Protein AF-A0A8J2LQB4-F1 (afdb_monomer_lite)

Secondary structure (DSSP, 8-state):
--HHHHHHHHHTS---------TTS--HHHHHHHHHHHHHHHHHHHHHHHHH-SS--HHHHHHHHHHHHHHHHHHHHS--TT-HHHHHHHHHHHHHHHHHHHHHHHHHHHHHHHHHHT--

pLDDT: mean 80.75, std 17.86, range [41.22, 97.25]

Sequence (120 aa):
MFLEKLLDKFKHREININFKLPEGSADITAVQLEDMKQKIDVLRCEVASFQNENEKDESVYRRLQETCVKFSIQLHRINVIGRDKERAERKKMLIEVDRLSTELVQIHEQHKNTKRSLIS

Radius of gyration: 22.16 Å; chains: 1; bounding box: 53×44×62 Å

Organism: NCBI:txid39272

Foldseek 3Di:
DPVVVVVVVVVPDPCPPPPPDDPPPDPVLVVLLVVLVVLLVVLVVLLVVCLPDPDRDPVSLVVSLVSLVVSLVSLVPRDCVVPVVSVVSSVVSNVSSVVSNVSSVVSVVVNVVVVVVVVD

Structure (mmCIF, N/CA/C/O backbone):
data_AF-A0A8J2LQB4-F1
#
_entry.id   AF-A0A8J2LQB4-F1
#
loop_
_atom_site.group_PDB
_atom_site.id
_atom_site.type_symbol
_atom_site.label_atom_id
_atom_site.label_alt_id
_atom_site.label_comp_id
_atom_site.label_asym_id
_atom_site.label_entity_id
_atom_site.label_seq_id
_atom_site.pdbx_PDB_ins_code
_atom_site.Cartn_x
_atom_site.Cartn_y
_atom_site.Cartn_z
_atom_site.occupancy
_atom_site.B_iso_or_equiv
_atom_site.auth_seq_id
_atom_site.auth_comp_id
_atom_site.auth_asym_id
_atom_site.auth_atom_id
_atom_site.pdbx_PDB_model_num
ATOM 1 N N . MET A 1 1 ? 12.255 35.722 -31.738 1.00 56.16 1 MET A N 1
ATOM 2 C CA . MET A 1 1 ? 12.032 34.907 -32.959 1.00 56.16 1 MET A CA 1
ATOM 3 C C . MET A 1 1 ? 13.080 33.809 -33.240 1.00 56.16 1 MET A C 1
ATOM 5 O O . MET A 1 1 ? 13.009 33.198 -34.300 1.00 56.16 1 MET A O 1
ATOM 9 N N . PHE A 1 2 ? 14.023 33.491 -32.334 1.00 45.72 2 PHE A N 1
ATOM 10 C CA . PHE A 1 2 ? 14.983 32.380 -32.541 1.00 45.72 2 PHE A CA 1
ATOM 11 C C . PHE A 1 2 ? 14.594 31.092 -31.783 1.00 45.72 2 PHE A C 1
ATOM 13 O O . PHE A 1 2 ? 14.789 29.991 -32.288 1.00 45.72 2 PHE A O 1
ATOM 20 N N . LEU A 1 3 ? 13.967 31.228 -30.608 1.00 47.72 3 LEU A N 1
ATOM 21 C CA . LEU A 1 3 ? 13.537 30.109 -29.754 1.00 47.72 3 LEU A CA 1
ATOM 22 C C . LEU A 1 3 ? 12.361 29.302 -30.326 1.00 47.72 3 LEU A C 1
ATOM 24 O O . LEU A 1 3 ? 12.374 28.076 -30.257 1.00 47.72 3 LEU A O 1
ATOM 28 N N . GLU A 1 4 ? 11.386 29.956 -30.958 1.00 53.69 4 GLU A N 1
ATOM 29 C CA . GLU A 1 4 ? 10.218 29.267 -31.534 1.00 53.69 4 GLU A CA 1
ATOM 30 C C . GLU A 1 4 ? 10.601 28.367 -32.719 1.00 53.69 4 GLU A C 1
ATOM 32 O O . GLU A 1 4 ? 10.142 27.233 -32.812 1.00 53.69 4 GLU A O 1
ATOM 37 N N . LYS A 1 5 ? 11.554 28.800 -33.560 1.00 54.16 5 LYS A N 1
ATOM 38 C CA . LYS A 1 5 ? 12.073 27.981 -34.672 1.00 54.16 5 LYS A CA 1
ATOM 39 C C . LYS A 1 5 ? 12.894 26.772 -34.211 1.00 54.16 5 LYS A C 1
ATOM 41 O O . LYS A 1 5 ? 13.015 25.802 -34.959 1.00 54.16 5 LYS A O 1
ATOM 46 N N . LEU A 1 6 ? 13.486 26.823 -33.016 1.00 54.31 6 LEU A N 1
ATOM 47 C CA . LEU A 1 6 ? 14.190 25.680 -32.431 1.00 54.31 6 LEU A CA 1
ATOM 48 C C . LEU A 1 6 ? 13.195 24.642 -31.906 1.00 54.31 6 LEU A C 1
ATOM 50 O O . LEU A 1 6 ? 13.364 23.460 -32.193 1.00 54.31 6 LEU A O 1
ATOM 54 N N . LEU A 1 7 ? 12.130 25.077 -31.227 1.00 55.00 7 LEU A N 1
ATOM 55 C CA . LEU A 1 7 ? 11.074 24.190 -30.725 1.00 55.00 7 LEU A CA 1
ATOM 56 C C . LEU A 1 7 ? 10.336 23.453 -31.853 1.00 55.00 7 LEU A C 1
ATOM 58 O O . LEU A 1 7 ? 10.102 22.248 -31.737 1.00 55.00 7 LEU A O 1
ATOM 62 N N . ASP A 1 8 ? 10.070 24.122 -32.976 1.00 53.34 8 ASP A N 1
ATOM 63 C CA . ASP A 1 8 ? 9.449 23.472 -34.139 1.00 53.34 8 ASP A CA 1
ATOM 64 C C . ASP A 1 8 ? 10.362 22.436 -34.812 1.00 53.34 8 ASP A C 1
ATOM 66 O O . ASP A 1 8 ? 9.887 21.402 -35.282 1.00 53.34 8 ASP A O 1
ATOM 70 N N . LYS A 1 9 ? 11.690 22.625 -34.782 1.00 52.03 9 LYS A N 1
ATOM 71 C CA . LYS A 1 9 ? 12.634 21.603 -35.273 1.00 52.03 9 LYS A CA 1
ATOM 72 C C . LYS A 1 9 ? 12.689 20.355 -34.387 1.00 52.03 9 LYS A C 1
ATOM 74 O O . LYS A 1 9 ? 13.005 19.281 -34.898 1.00 52.03 9 LYS A O 1
ATOM 79 N N . PHE A 1 10 ? 12.382 20.471 -33.094 1.00 49.75 10 PHE A N 1
ATOM 80 C CA . PHE A 1 10 ? 12.322 19.322 -32.183 1.00 49.75 10 PHE A CA 1
ATOM 81 C C . PHE A 1 10 ? 11.012 18.535 -32.306 1.00 49.75 10 PHE A C 1
ATOM 83 O O . PHE A 1 10 ? 11.033 17.318 -32.153 1.00 49.75 10 PHE A O 1
ATOM 90 N N . LYS A 1 11 ? 9.892 19.184 -32.656 1.00 51.91 11 LYS A N 1
ATOM 91 C CA . LYS A 1 11 ? 8.583 18.521 -32.823 1.00 51.91 11 LYS A CA 1
ATOM 92 C C . LYS A 1 11 ? 8.475 17.595 -34.041 1.00 51.91 11 LYS A C 1
ATOM 94 O O . LYS A 1 11 ? 7.536 16.810 -34.105 1.00 51.91 11 LYS A O 1
ATOM 99 N N . HIS A 1 12 ? 9.381 17.689 -35.015 1.00 48.06 12 HIS A N 1
ATOM 100 C CA . HIS A 1 12 ? 9.330 16.896 -36.257 1.00 48.06 12 HIS A CA 1
ATOM 101 C C . HIS A 1 12 ? 10.405 15.816 -36.373 1.00 48.06 12 HIS A C 1
ATOM 103 O O . HIS A 1 12 ? 10.465 15.109 -37.376 1.00 48.06 12 HIS A O 1
ATOM 109 N N . ARG A 1 13 ? 11.244 15.645 -35.351 1.00 44.62 13 ARG A N 1
ATOM 110 C CA . ARG A 1 13 ? 12.059 14.441 -35.232 1.00 44.62 13 ARG A CA 1
ATOM 111 C C . ARG A 1 13 ? 11.378 13.556 -34.206 1.00 44.62 13 ARG A C 1
ATOM 113 O O . ARG A 1 13 ? 11.325 13.915 -33.036 1.00 44.62 13 ARG A O 1
ATOM 120 N N . GLU A 1 14 ? 10.881 12.402 -34.637 1.00 48.75 14 GLU A N 1
ATOM 121 C CA . GLU A 1 14 ? 10.722 11.252 -33.751 1.00 48.75 14 GLU A CA 1
ATOM 122 C C . GLU A 1 14 ? 12.114 10.922 -33.210 1.00 48.75 14 GLU A C 1
ATOM 124 O O . GLU A 1 14 ? 12.866 10.122 -33.767 1.00 48.75 14 GLU A O 1
ATOM 129 N N . ILE A 1 15 ? 12.527 11.634 -32.162 1.00 48.69 15 ILE A N 1
ATOM 130 C CA . ILE A 1 15 ? 13.748 11.308 -31.455 1.00 48.69 15 ILE A CA 1
ATOM 131 C C . ILE A 1 15 ? 13.397 10.067 -30.649 1.00 48.69 15 ILE A C 1
ATOM 133 O O . ILE A 1 15 ? 12.913 10.140 -29.522 1.00 48.69 15 ILE A O 1
ATOM 137 N N . ASN A 1 16 ? 13.613 8.912 -31.268 1.00 44.41 16 ASN A N 1
ATOM 138 C CA . ASN A 1 16 ? 13.631 7.638 -30.585 1.00 44.41 16 ASN A CA 1
ATOM 139 C C . ASN A 1 16 ? 14.912 7.626 -29.736 1.00 44.41 16 ASN A C 1
ATOM 141 O O . ASN A 1 16 ? 15.951 7.109 -30.151 1.00 44.41 16 ASN A O 1
ATOM 145 N N . ILE A 1 17 ? 14.886 8.338 -28.601 1.00 49.78 17 ILE A N 1
ATOM 146 C CA . ILE A 1 17 ? 16.018 8.397 -27.678 1.00 49.78 17 ILE A CA 1
ATOM 147 C C . ILE A 1 17 ? 16.095 7.035 -27.005 1.00 49.78 17 ILE A C 1
ATOM 149 O O . ILE A 1 17 ? 15.500 6.792 -25.956 1.00 49.78 17 ILE A O 1
ATOM 153 N N . ASN A 1 18 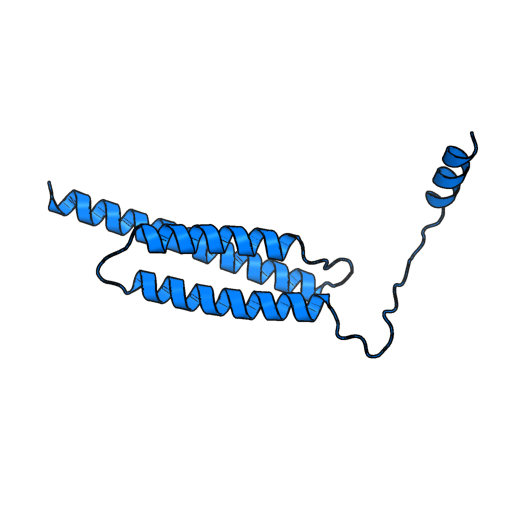? 16.837 6.134 -27.635 1.00 43.50 18 ASN A N 1
ATOM 154 C CA . ASN A 1 18 ? 17.212 4.868 -27.045 1.00 43.50 18 ASN A CA 1
ATOM 155 C C . ASN A 1 18 ? 18.302 5.170 -26.004 1.00 43.50 18 ASN A C 1
ATOM 157 O O . ASN A 1 18 ? 19.496 5.139 -26.305 1.00 43.50 18 ASN A O 1
ATOM 161 N N . PHE A 1 19 ? 17.885 5.565 -24.796 1.00 43.72 19 PHE A N 1
ATOM 162 C CA . PHE A 1 19 ? 18.768 5.724 -23.642 1.00 43.72 19 PHE A CA 1
ATOM 163 C C . PHE A 1 19 ? 19.345 4.349 -23.284 1.00 43.72 19 PHE A C 1
ATOM 165 O O . PHE A 1 19 ? 18.807 3.625 -22.450 1.00 43.72 19 PHE A O 1
ATOM 172 N N . LYS A 1 20 ? 20.454 3.973 -23.924 1.00 42.84 20 LYS A N 1
ATOM 173 C CA . LYS A 1 20 ? 21.312 2.909 -23.410 1.00 42.84 20 LYS A CA 1
ATOM 174 C C . LYS A 1 20 ? 22.077 3.490 -22.225 1.00 42.84 20 LYS A C 1
ATOM 176 O O . LYS A 1 20 ? 23.013 4.265 -22.406 1.00 42.84 20 LYS A O 1
ATOM 181 N N . LEU A 1 21 ? 21.606 3.177 -21.019 1.00 48.12 21 LEU A N 1
ATOM 182 C CA . LEU A 1 21 ? 22.351 3.423 -19.786 1.00 48.12 21 LEU A CA 1
ATOM 183 C C . LEU A 1 21 ? 23.708 2.688 -19.862 1.00 48.12 21 LEU A C 1
ATOM 185 O O . LEU A 1 21 ? 23.767 1.609 -20.456 1.00 48.12 21 LEU A O 1
ATOM 189 N N . PRO A 1 22 ? 24.791 3.265 -19.313 1.00 46.88 22 PRO A N 1
ATOM 190 C CA . PRO A 1 22 ? 26.120 2.662 -19.346 1.00 46.88 22 PRO A CA 1
ATOM 191 C C . PRO A 1 22 ? 26.124 1.298 -18.640 1.00 46.88 22 PRO A C 1
ATOM 193 O O . PRO A 1 22 ? 25.610 1.154 -17.529 1.00 46.88 22 PRO A O 1
ATOM 196 N N . GLU A 1 23 ? 26.708 0.293 -19.297 1.00 41.22 23 GLU A N 1
ATOM 197 C CA . GLU A 1 23 ? 26.868 -1.062 -18.763 1.00 41.22 23 GLU A CA 1
ATOM 198 C C . GLU A 1 23 ? 27.646 -1.004 -17.439 1.00 41.22 23 GLU A C 1
ATOM 200 O O . GLU A 1 23 ? 28.818 -0.637 -17.407 1.00 41.22 23 GLU A O 1
ATOM 205 N N . GLY A 1 24 ? 26.964 -1.305 -16.330 1.00 49.91 24 GLY A N 1
ATOM 206 C CA . GLY A 1 24 ? 27.536 -1.286 -14.979 1.00 49.91 24 GLY A CA 1
ATOM 207 C C . GLY A 1 24 ? 26.909 -0.281 -14.006 1.00 49.91 24 GLY A C 1
ATOM 208 O O . GLY A 1 24 ? 27.178 -0.370 -12.810 1.00 49.91 24 GLY A O 1
ATOM 209 N N . SER A 1 25 ? 26.036 0.634 -14.448 1.00 52.41 25 SER A N 1
ATOM 210 C CA . SER A 1 25 ? 25.210 1.399 -13.503 1.00 52.41 25 SER A CA 1
ATOM 211 C C . SER A 1 25 ? 24.058 0.523 -13.014 1.00 52.41 25 SER A C 1
ATOM 213 O O . SER A 1 25 ? 23.254 0.076 -13.834 1.00 52.41 25 SER A O 1
ATOM 215 N N . ALA A 1 26 ? 23.968 0.280 -11.701 1.00 58.81 26 ALA A N 1
ATOM 216 C CA . ALA A 1 26 ? 22.803 -0.368 -11.106 1.00 58.81 26 ALA A CA 1
ATOM 217 C C . ALA A 1 26 ? 21.533 0.334 -11.599 1.00 58.81 26 ALA A C 1
ATOM 219 O O . ALA A 1 26 ? 21.450 1.565 -11.593 1.00 58.81 26 ALA A O 1
ATOM 220 N N . ASP A 1 27 ? 20.575 -0.452 -12.076 1.00 79.00 27 ASP A N 1
ATOM 221 C CA . ASP A 1 27 ? 19.339 0.072 -12.627 1.00 79.00 27 ASP A CA 1
ATOM 222 C C . ASP A 1 27 ? 18.551 0.788 -11.528 1.00 79.00 27 ASP A C 1
ATOM 224 O O . ASP A 1 27 ? 17.922 0.161 -10.675 1.00 79.00 27 ASP A O 1
ATOM 228 N N . ILE A 1 28 ? 18.632 2.120 -11.524 1.00 83.75 28 ILE A N 1
ATOM 229 C CA . ILE A 1 28 ? 18.108 2.971 -10.451 1.00 83.75 28 ILE A CA 1
ATOM 230 C C . ILE A 1 28 ? 16.616 2.697 -10.232 1.00 83.75 28 ILE A C 1
ATOM 232 O O . ILE A 1 28 ? 16.163 2.662 -9.091 1.00 83.75 28 ILE A O 1
ATOM 236 N N . THR A 1 29 ? 15.863 2.442 -11.306 1.00 86.62 29 THR A N 1
ATOM 237 C CA . THR A 1 29 ? 14.439 2.101 -11.223 1.00 86.62 29 THR A CA 1
ATOM 238 C C . THR A 1 29 ? 14.226 0.779 -10.489 1.00 86.62 29 THR A C 1
ATOM 240 O O . THR A 1 29 ? 13.359 0.702 -9.621 1.00 86.62 29 THR A O 1
ATOM 243 N N . ALA A 1 30 ? 15.015 -0.251 -10.801 1.00 87.50 30 ALA A N 1
ATOM 244 C CA . ALA A 1 30 ? 14.905 -1.553 -10.148 1.00 87.50 30 ALA A CA 1
ATOM 245 C C . ALA A 1 30 ? 15.271 -1.468 -8.658 1.00 87.50 30 ALA A C 1
ATOM 247 O O . ALA A 1 30 ? 14.557 -2.010 -7.819 1.00 87.50 30 ALA A O 1
ATOM 248 N N . VAL A 1 31 ? 16.322 -0.715 -8.313 1.00 88.50 31 VAL A N 1
ATOM 249 C CA . VAL A 1 31 ? 16.718 -0.476 -6.913 1.00 88.50 31 VAL A CA 1
ATOM 250 C C . VAL A 1 31 ? 15.619 0.260 -6.143 1.00 88.50 31 VAL A C 1
ATOM 252 O O . VAL A 1 31 ? 15.294 -0.121 -5.023 1.00 88.50 31 VAL A O 1
ATOM 255 N N . GLN A 1 32 ? 15.010 1.287 -6.745 1.00 90.06 32 GLN A N 1
ATOM 256 C CA . GLN A 1 32 ? 13.897 2.017 -6.130 1.00 90.06 32 GLN A CA 1
ATOM 257 C C . GLN A 1 32 ? 12.671 1.127 -5.904 1.00 90.06 32 GLN A C 1
ATOM 259 O O . GLN A 1 32 ? 12.009 1.255 -4.877 1.00 90.06 32 GLN A O 1
ATOM 264 N N . LEU A 1 33 ? 12.351 0.236 -6.846 1.00 91.00 33 LEU A N 1
ATOM 265 C CA . LEU A 1 33 ? 11.223 -0.685 -6.697 1.00 91.00 33 LEU A CA 1
ATOM 266 C C . LEU A 1 33 ? 11.478 -1.731 -5.612 1.00 91.00 33 LEU A C 1
ATOM 268 O O . LEU A 1 33 ? 10.580 -1.984 -4.816 1.00 91.00 33 LEU A O 1
ATOM 272 N N . GLU A 1 34 ? 12.688 -2.283 -5.537 1.00 90.44 34 GLU A N 1
ATOM 273 C CA . GLU A 1 34 ? 13.044 -3.263 -4.507 1.00 90.44 34 GLU A CA 1
ATOM 274 C C . GLU A 1 34 ? 13.057 -2.634 -3.101 1.00 90.44 34 GLU A C 1
ATOM 276 O O . GLU A 1 34 ? 12.515 -3.212 -2.161 1.00 90.44 34 GLU A O 1
ATOM 281 N N . ASP A 1 35 ? 13.573 -1.409 -2.956 1.00 91.19 35 ASP A N 1
ATOM 282 C CA . ASP A 1 35 ? 13.489 -0.649 -1.698 1.00 91.19 35 ASP A CA 1
ATOM 283 C C . ASP A 1 35 ? 12.027 -0.389 -1.287 1.00 91.19 35 ASP A C 1
ATOM 285 O O . ASP A 1 35 ? 11.645 -0.595 -0.132 1.00 91.19 35 ASP A O 1
ATOM 289 N N . MET A 1 36 ? 11.167 0.001 -2.236 1.00 93.94 36 MET A N 1
ATOM 290 C CA . MET A 1 36 ? 9.738 0.178 -1.957 1.00 93.94 36 MET A CA 1
ATOM 291 C C . MET A 1 36 ? 9.051 -1.127 -1.562 1.00 93.94 36 MET A C 1
ATOM 293 O O . MET A 1 36 ? 8.202 -1.123 -0.673 1.00 93.94 36 MET A O 1
ATOM 297 N N . LYS A 1 37 ? 9.424 -2.242 -2.184 1.00 93.56 37 LYS A N 1
ATOM 298 C CA . LYS A 1 37 ? 8.876 -3.560 -1.877 1.00 93.56 37 LYS A CA 1
ATOM 299 C C . LYS A 1 37 ? 9.203 -3.989 -0.450 1.00 93.56 37 LYS A C 1
ATOM 301 O O . LYS A 1 37 ? 8.290 -4.348 0.287 1.00 93.56 37 LYS A O 1
ATOM 306 N N . GLN A 1 38 ? 10.459 -3.847 -0.024 1.00 92.56 38 GLN A N 1
ATOM 307 C CA . GLN A 1 38 ? 10.866 -4.138 1.356 1.00 92.56 38 GLN A CA 1
ATOM 308 C C . GLN A 1 38 ? 10.108 -3.269 2.365 1.00 92.56 38 GLN A C 1
ATOM 310 O O . GLN A 1 38 ? 9.623 -3.763 3.381 1.00 92.56 38 GLN A O 1
ATOM 315 N N . LYS A 1 39 ? 9.939 -1.978 2.064 1.00 93.00 39 LYS A N 1
ATOM 316 C CA . LYS A 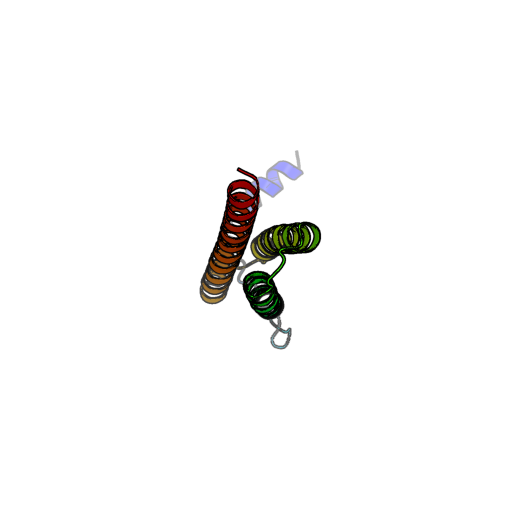1 39 ? 9.153 -1.061 2.900 1.00 93.00 39 LYS A CA 1
ATOM 317 C C . LYS A 1 39 ? 7.684 -1.468 3.001 1.00 93.00 39 LYS A C 1
ATOM 319 O O . LYS A 1 39 ? 7.107 -1.386 4.083 1.00 93.00 39 LYS A O 1
ATOM 324 N N . ILE A 1 40 ? 7.081 -1.911 1.900 1.00 93.75 40 ILE A N 1
ATOM 325 C CA . ILE A 1 40 ? 5.702 -2.409 1.892 1.00 93.75 40 ILE A CA 1
ATOM 326 C C . ILE A 1 40 ? 5.596 -3.707 2.690 1.00 93.75 40 ILE A C 1
ATOM 328 O O . ILE A 1 40 ? 4.645 -3.852 3.446 1.00 93.75 40 ILE A O 1
ATOM 332 N N . ASP A 1 41 ? 6.566 -4.616 2.601 1.00 92.12 41 ASP A N 1
ATOM 333 C CA . ASP A 1 41 ? 6.564 -5.836 3.415 1.00 92.12 41 ASP A CA 1
ATOM 334 C C . ASP A 1 41 ? 6.656 -5.531 4.918 1.00 92.12 41 ASP A C 1
ATOM 336 O O . ASP A 1 41 ? 5.927 -6.131 5.709 1.00 92.12 41 ASP A O 1
ATOM 340 N N . VAL A 1 42 ? 7.454 -4.536 5.320 1.00 92.81 42 VAL A N 1
ATOM 341 C CA . VAL A 1 42 ? 7.456 -4.042 6.708 1.00 92.81 42 VAL A CA 1
ATOM 342 C C . VAL A 1 42 ? 6.083 -3.485 7.091 1.00 92.81 42 VAL A C 1
ATOM 344 O O . VAL A 1 42 ? 5.544 -3.853 8.133 1.00 92.81 42 VAL A O 1
ATOM 347 N N . LEU A 1 43 ? 5.472 -2.662 6.234 1.00 92.75 43 LEU A N 1
ATOM 348 C CA . LEU A 1 43 ? 4.131 -2.124 6.474 1.00 92.75 43 LEU A CA 1
ATOM 349 C C . LEU A 1 43 ? 3.081 -3.237 6.608 1.00 92.75 43 LEU A C 1
ATOM 351 O O . LEU A 1 43 ? 2.229 -3.153 7.485 1.00 92.75 43 LEU A O 1
ATOM 355 N N . ARG A 1 44 ? 3.157 -4.304 5.802 1.00 93.19 44 ARG A N 1
ATOM 356 C CA . ARG A 1 44 ? 2.271 -5.478 5.915 1.00 93.19 44 ARG A CA 1
ATOM 357 C C . ARG A 1 44 ? 2.390 -6.128 7.289 1.00 93.19 44 ARG A C 1
ATOM 359 O O . ARG A 1 44 ? 1.371 -6.418 7.912 1.00 93.19 44 ARG A O 1
ATOM 366 N N . CYS A 1 45 ? 3.614 -6.314 7.779 1.00 92.31 45 CYS A N 1
ATOM 367 C CA . CYS A 1 45 ? 3.855 -6.837 9.123 1.00 92.31 45 CYS A CA 1
ATOM 368 C C . CYS A 1 45 ? 3.294 -5.908 10.209 1.00 92.31 45 CYS A C 1
ATOM 370 O O . CYS A 1 45 ? 2.680 -6.384 11.161 1.00 92.31 45 CYS A O 1
ATOM 372 N N . GLU A 1 46 ? 3.459 -4.591 10.070 1.00 91.31 46 GLU A N 1
ATOM 373 C CA . GLU A 1 46 ? 2.916 -3.625 11.032 1.00 91.31 46 GLU A CA 1
ATOM 374 C C . GLU A 1 46 ? 1.378 -3.602 11.040 1.00 91.31 46 GLU A C 1
ATOM 376 O O . GLU A 1 46 ? 0.780 -3.575 12.113 1.00 91.31 46 GLU A O 1
ATOM 381 N N . VAL A 1 47 ? 0.729 -3.671 9.871 1.00 91.69 47 VAL A N 1
ATOM 382 C CA . VAL A 1 47 ? -0.739 -3.749 9.756 1.00 91.69 47 VAL A CA 1
ATOM 383 C C . VAL A 1 47 ? -1.269 -5.045 10.369 1.00 91.69 47 VAL A C 1
ATOM 385 O O . VAL A 1 47 ? -2.243 -5.007 11.119 1.00 91.69 47 VAL A O 1
ATOM 388 N N . ALA A 1 48 ? -0.605 -6.177 10.125 1.00 90.88 48 ALA A N 1
ATOM 389 C CA . ALA A 1 48 ? -0.974 -7.455 10.731 1.00 90.88 48 ALA A CA 1
ATOM 390 C C . ALA A 1 48 ? -0.820 -7.430 12.263 1.00 90.88 48 ALA A C 1
ATOM 392 O O . ALA A 1 48 ? -1.686 -7.926 12.984 1.00 90.88 48 ALA A O 1
ATOM 393 N N . SER A 1 49 ? 0.249 -6.820 12.782 1.00 90.25 49 SER A N 1
ATOM 394 C CA . SER A 1 49 ? 0.416 -6.613 14.227 1.00 90.25 49 SER A CA 1
ATOM 395 C C . SER A 1 49 ? -0.702 -5.736 14.790 1.00 90.25 49 SER A C 1
ATOM 397 O O . SER A 1 49 ? -1.375 -6.143 15.735 1.00 90.25 49 SER A O 1
ATOM 399 N N . PHE A 1 50 ? -0.994 -4.605 14.140 1.00 89.75 50 PHE A N 1
ATOM 400 C CA . PHE A 1 50 ? -2.095 -3.724 14.528 1.00 89.75 50 PHE A CA 1
ATOM 401 C C . PHE A 1 50 ? -3.448 -4.442 14.500 1.00 89.75 50 PHE A C 1
ATOM 403 O O . PHE A 1 50 ? -4.288 -4.194 15.358 1.00 89.75 50 PHE A O 1
ATOM 410 N N . GLN A 1 51 ? -3.680 -5.367 13.564 1.00 88.00 51 GLN A N 1
ATOM 411 C CA . GLN A 1 51 ? -4.894 -6.185 13.505 1.00 88.00 51 GLN A CA 1
ATOM 412 C C . GLN A 1 51 ? -5.011 -7.175 14.673 1.00 88.00 51 GLN A C 1
ATOM 414 O O . GLN A 1 51 ? -6.120 -7.394 15.162 1.00 88.00 51 GLN A O 1
ATOM 419 N N . ASN A 1 52 ? -3.897 -7.725 15.153 1.00 87.12 52 ASN A N 1
ATOM 420 C CA . ASN A 1 52 ? -3.874 -8.708 16.240 1.00 87.12 52 ASN A CA 1
ATOM 421 C C . ASN A 1 52 ? -3.845 -8.082 17.643 1.00 87.12 52 ASN A C 1
ATOM 423 O O . ASN A 1 52 ? -4.129 -8.765 18.624 1.00 87.12 52 ASN A O 1
ATOM 427 N N . GLU A 1 53 ? -3.526 -6.794 17.762 1.00 84.00 53 GLU A N 1
ATOM 428 C CA . GLU A 1 53 ? -3.546 -6.094 19.048 1.00 84.00 53 GLU A CA 1
ATOM 429 C C . GLU A 1 53 ? -4.964 -6.013 19.638 1.00 84.00 53 GLU A C 1
ATOM 431 O O . GLU A 1 53 ? -5.925 -5.666 18.950 1.00 84.00 53 GLU A O 1
ATOM 436 N N . ASN A 1 54 ? -5.105 -6.303 20.933 1.00 72.44 54 ASN A N 1
ATOM 437 C CA . ASN A 1 54 ? -6.403 -6.257 21.619 1.00 72.44 54 ASN A CA 1
ATOM 438 C C . ASN A 1 54 ? -6.960 -4.831 21.734 1.00 72.44 54 ASN A C 1
ATOM 440 O O . ASN A 1 54 ? -8.174 -4.632 21.708 1.00 72.44 54 ASN A O 1
ATOM 444 N N . GLU A 1 55 ? -6.081 -3.836 21.845 1.00 76.31 55 GLU A N 1
ATOM 445 C CA . GLU A 1 55 ? -6.452 -2.429 21.905 1.00 76.31 55 GLU A CA 1
ATOM 446 C C . GLU A 1 55 ? -5.929 -1.708 20.666 1.00 76.31 55 GLU A C 1
ATOM 448 O O . GLU A 1 55 ? -4.729 -1.690 20.414 1.00 76.31 55 GLU A O 1
ATOM 453 N N . LYS A 1 56 ? -6.836 -1.116 19.879 1.00 83.44 56 LYS A N 1
ATOM 454 C CA . LYS A 1 56 ? -6.430 -0.336 18.707 1.00 83.44 56 LYS A CA 1
ATOM 455 C C . LYS A 1 56 ? -6.081 1.080 19.135 1.00 83.44 56 LYS A C 1
ATOM 457 O O . LYS A 1 56 ? -6.973 1.861 19.482 1.00 83.44 56 LYS A O 1
ATOM 462 N N . ASP A 1 57 ? -4.796 1.404 19.070 1.00 87.12 57 ASP A N 1
ATOM 463 C CA . ASP A 1 57 ? -4.301 2.761 19.265 1.00 87.12 57 ASP A CA 1
ATOM 464 C C . ASP A 1 57 ? -4.570 3.620 18.010 1.00 87.12 57 ASP A C 1
ATOM 466 O O . ASP A 1 57 ? -4.114 3.327 16.901 1.00 87.12 57 ASP A O 1
ATOM 470 N N . GLU A 1 58 ? -5.318 4.712 18.187 1.00 87.38 58 GLU A N 1
ATOM 471 C CA . GLU A 1 58 ? -5.629 5.681 17.127 1.00 87.38 58 GLU A CA 1
ATOM 472 C C . GLU A 1 58 ? -4.358 6.344 16.564 1.00 87.38 58 GLU A C 1
ATOM 474 O O . GLU A 1 58 ? -4.312 6.681 15.379 1.00 87.38 58 GLU A O 1
ATOM 479 N N . SER A 1 59 ? -3.317 6.521 17.382 1.00 89.75 59 SER A N 1
ATOM 480 C CA . SER A 1 59 ? -2.041 7.094 16.949 1.00 89.75 59 SER A CA 1
ATOM 481 C C . SER A 1 59 ? -1.311 6.163 15.976 1.00 89.75 59 SER A C 1
ATOM 483 O O . SER A 1 59 ? -0.831 6.609 14.929 1.00 89.75 59 SER A O 1
ATOM 485 N N . VAL A 1 60 ? -1.319 4.857 16.262 1.00 90.38 60 VAL A N 1
ATOM 486 C CA . VAL A 1 60 ? -0.743 3.821 15.399 1.00 90.38 60 VAL A CA 1
ATOM 487 C C . VAL A 1 60 ? -1.530 3.727 14.096 1.00 90.38 60 VAL A C 1
ATOM 489 O O . VAL A 1 60 ? -0.925 3.767 13.026 1.00 90.38 60 VAL A O 1
ATOM 492 N N . TYR A 1 61 ? -2.866 3.715 14.162 1.00 92.25 61 TYR A N 1
ATOM 493 C CA . TYR A 1 61 ? -3.725 3.757 12.974 1.00 92.25 61 TYR A CA 1
ATOM 494 C C . TYR A 1 61 ? -3.384 4.940 12.053 1.00 92.25 61 TYR A C 1
ATOM 496 O O . TYR A 1 61 ? -3.161 4.752 10.854 1.00 92.25 61 TYR A O 1
ATOM 504 N N . ARG A 1 62 ? -3.300 6.160 12.607 1.00 92.44 62 ARG A N 1
ATOM 505 C CA . ARG A 1 62 ? -2.969 7.365 11.828 1.00 92.44 62 ARG A CA 1
ATOM 506 C C . ARG A 1 62 ? -1.590 7.268 11.188 1.00 92.44 62 ARG A C 1
ATOM 508 O O . ARG A 1 62 ? -1.468 7.527 9.994 1.00 92.44 62 ARG A O 1
ATOM 515 N N . ARG A 1 63 ? -0.577 6.825 11.943 1.00 95.62 63 ARG A N 1
ATOM 516 C CA . ARG A 1 63 ? 0.786 6.628 11.425 1.00 95.62 63 ARG A CA 1
ATOM 517 C C . ARG A 1 63 ? 0.806 5.643 10.253 1.00 95.62 63 ARG A C 1
ATOM 519 O O . ARG A 1 63 ? 1.475 5.895 9.249 1.00 95.62 63 ARG A O 1
ATOM 526 N N . LEU A 1 64 ? 0.080 4.530 10.362 1.00 94.25 64 LEU A N 1
ATOM 527 C CA . LEU A 1 64 ? 0.019 3.512 9.312 1.00 94.25 64 LEU A CA 1
ATOM 528 C C . LEU A 1 64 ? -0.714 4.022 8.061 1.00 94.25 64 LEU A C 1
ATOM 530 O O . LEU A 1 64 ? -0.232 3.805 6.948 1.00 94.25 64 LEU A O 1
ATOM 534 N N . GLN A 1 65 ? -1.807 4.774 8.220 1.00 94.12 65 GLN A N 1
ATOM 535 C CA . GLN A 1 65 ? -2.500 5.429 7.102 1.00 94.12 65 GLN A CA 1
ATOM 536 C C . GLN A 1 65 ? -1.623 6.455 6.380 1.00 94.12 65 GLN A C 1
ATOM 538 O O . GLN A 1 65 ? -1.502 6.423 5.154 1.00 94.12 65 GLN A O 1
ATOM 543 N N . GLU A 1 66 ? -0.955 7.335 7.125 1.00 95.19 66 GLU A N 1
ATOM 544 C CA . GLU A 1 66 ? -0.017 8.305 6.551 1.00 95.19 66 GLU A CA 1
ATOM 545 C C . GLU A 1 66 ? 1.121 7.606 5.795 1.00 95.19 66 GLU A C 1
ATOM 547 O O . GLU A 1 66 ? 1.537 8.053 4.722 1.00 95.19 66 GLU A O 1
ATOM 552 N N . THR A 1 67 ? 1.588 6.469 6.317 1.00 94.00 67 THR A N 1
ATOM 553 C CA . THR A 1 67 ? 2.614 5.642 5.671 1.00 94.00 67 THR A CA 1
ATOM 554 C C . THR A 1 67 ? 2.110 5.044 4.355 1.00 94.00 67 THR A C 1
ATOM 556 O O . THR A 1 67 ? 2.823 5.129 3.353 1.00 94.00 67 THR A O 1
ATOM 559 N N . CYS A 1 68 ? 0.871 4.538 4.307 1.00 94.44 68 CYS A N 1
ATOM 560 C CA . CYS A 1 68 ? 0.244 4.065 3.065 1.00 94.44 68 CYS A CA 1
ATOM 561 C C . CYS A 1 68 ? 0.213 5.173 1.998 1.00 94.44 68 CYS A C 1
ATOM 563 O O . CYS A 1 68 ? 0.679 4.978 0.873 1.00 94.44 68 CYS A O 1
ATOM 565 N N . VAL A 1 69 ? -0.255 6.372 2.365 1.00 94.50 69 VAL A N 1
ATOM 566 C CA . VAL A 1 69 ? -0.308 7.529 1.452 1.00 94.50 69 VAL A CA 1
ATOM 567 C C . VAL A 1 69 ? 1.090 7.902 0.955 1.00 94.50 69 VAL A C 1
ATOM 569 O O . VAL A 1 69 ? 1.301 8.111 -0.243 1.00 94.50 69 VAL A O 1
ATOM 572 N N . LYS A 1 70 ? 2.076 7.941 1.856 1.00 95.31 70 LYS A N 1
ATOM 573 C CA . LYS A 1 70 ? 3.468 8.252 1.513 1.00 95.31 70 LYS A CA 1
ATOM 574 C C . LYS A 1 70 ? 4.043 7.250 0.515 1.00 95.31 70 LYS A C 1
ATOM 576 O O . LYS A 1 70 ? 4.690 7.667 -0.447 1.00 95.31 70 LYS A O 1
ATOM 581 N N . PHE A 1 71 ? 3.803 5.955 0.713 1.00 95.56 71 PHE A N 1
ATOM 582 C CA . PHE A 1 71 ? 4.290 4.915 -0.193 1.00 95.56 71 PHE A CA 1
ATOM 583 C C . PHE A 1 71 ? 3.598 4.968 -1.553 1.00 95.56 71 PHE A C 1
ATOM 585 O O . PHE A 1 71 ? 4.283 4.862 -2.568 1.00 95.56 71 PHE A O 1
ATOM 592 N N . SER A 1 72 ? 2.291 5.239 -1.599 1.00 94.94 72 SER A N 1
ATOM 593 C CA . SER A 1 72 ? 1.572 5.458 -2.861 1.00 94.94 72 SER A CA 1
ATOM 594 C C . SER A 1 72 ? 2.181 6.615 -3.672 1.00 94.94 72 SER A C 1
ATOM 596 O O . SER A 1 72 ? 2.535 6.451 -4.845 1.00 94.94 72 SER A O 1
ATOM 598 N N . ILE A 1 73 ? 2.438 7.763 -3.030 1.00 93.19 73 ILE A N 1
ATOM 599 C CA . ILE A 1 73 ? 3.096 8.916 -3.672 1.00 93.19 73 ILE A CA 1
ATOM 600 C C . ILE A 1 73 ? 4.503 8.552 -4.166 1.00 93.19 73 ILE A C 1
ATOM 602 O O . ILE A 1 73 ? 4.887 8.938 -5.273 1.00 93.19 73 ILE A O 1
ATOM 606 N N . GLN A 1 74 ? 5.287 7.827 -3.363 1.00 91.44 74 GLN A N 1
ATOM 607 C CA . GLN A 1 74 ? 6.638 7.405 -3.740 1.00 91.44 74 GLN A CA 1
ATOM 608 C C . GLN A 1 74 ? 6.623 6.462 -4.945 1.00 91.44 74 GLN A C 1
ATOM 610 O O . GLN A 1 74 ? 7.368 6.698 -5.894 1.00 91.44 74 GLN A O 1
ATOM 615 N N . LEU A 1 75 ? 5.730 5.470 -4.965 1.00 93.38 75 LEU A N 1
ATOM 616 C CA . LEU A 1 75 ? 5.555 4.559 -6.097 1.00 93.38 75 LEU A CA 1
ATOM 617 C C . LEU A 1 75 ? 5.203 5.322 -7.375 1.00 93.38 75 LEU A C 1
ATOM 619 O O . LEU A 1 75 ? 5.832 5.098 -8.408 1.00 93.38 75 LEU A O 1
ATOM 623 N N . HIS A 1 76 ? 4.264 6.271 -7.320 1.00 91.94 76 HIS A N 1
ATOM 624 C CA . HIS A 1 76 ? 3.890 7.077 -8.4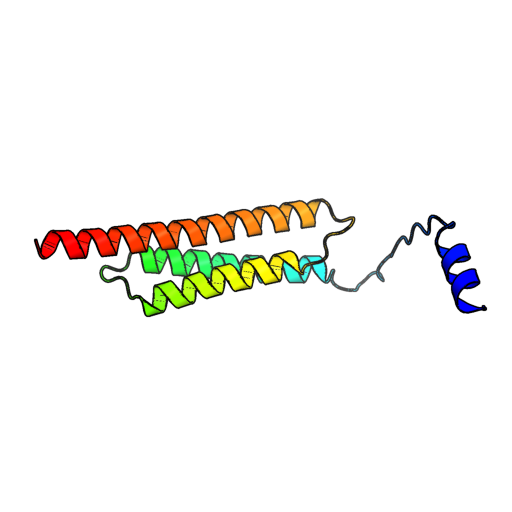86 1.00 91.94 76 HIS A CA 1
ATOM 625 C C . HIS A 1 76 ? 5.045 7.908 -9.064 1.00 91.94 76 HIS A C 1
ATOM 627 O O . HIS A 1 76 ? 5.060 8.164 -10.269 1.00 91.94 76 HIS A O 1
ATOM 633 N N . ARG A 1 77 ? 6.027 8.290 -8.238 1.00 91.56 77 ARG A N 1
ATOM 634 C CA . ARG A 1 77 ? 7.222 9.032 -8.669 1.00 91.56 77 ARG A CA 1
ATOM 635 C C . ARG A 1 77 ? 8.273 8.161 -9.361 1.00 91.56 77 ARG A C 1
ATOM 637 O O . ARG A 1 77 ? 9.132 8.712 -10.046 1.00 91.56 77 ARG A O 1
ATOM 644 N N . ILE A 1 78 ? 8.221 6.834 -9.219 1.00 89.12 78 ILE A N 1
ATOM 645 C CA . ILE A 1 78 ? 9.180 5.934 -9.871 1.00 89.12 78 ILE A CA 1
ATOM 646 C C . ILE A 1 78 ? 8.917 5.907 -11.381 1.00 89.12 78 ILE A C 1
ATOM 648 O O . ILE A 1 78 ? 7.817 5.566 -11.840 1.00 89.12 78 ILE A O 1
ATOM 652 N N . ASN A 1 79 ? 9.951 6.241 -12.158 1.00 86.00 79 ASN A N 1
ATOM 653 C CA . ASN A 1 79 ? 9.899 6.227 -13.614 1.00 86.00 79 ASN A CA 1
ATOM 654 C C . ASN A 1 79 ? 10.037 4.795 -14.159 1.00 86.00 79 ASN A C 1
ATOM 656 O O . ASN A 1 79 ? 11.088 4.170 -14.030 1.00 86.00 79 ASN A O 1
ATOM 660 N N . VAL A 1 80 ? 8.976 4.314 -14.810 1.00 89.62 80 VAL A N 1
ATOM 661 C CA . VAL A 1 80 ? 8.867 2.975 -15.427 1.00 89.62 80 VAL A CA 1
ATOM 662 C C . VAL A 1 80 ? 8.494 3.052 -16.920 1.00 89.62 80 VAL A C 1
ATOM 664 O O . VAL A 1 80 ? 7.907 2.128 -17.496 1.00 89.62 80 VAL A O 1
ATOM 667 N N . ILE A 1 81 ? 8.763 4.190 -17.567 1.00 85.25 81 ILE A N 1
ATOM 668 C CA . ILE A 1 81 ? 8.516 4.366 -19.006 1.00 85.25 81 ILE A CA 1
ATOM 669 C C . ILE A 1 81 ? 9.415 3.401 -19.789 1.00 85.25 81 ILE A C 1
ATOM 671 O O . ILE A 1 81 ? 10.598 3.275 -19.492 1.00 85.25 81 ILE A O 1
ATOM 675 N N . GLY A 1 82 ? 8.836 2.686 -20.759 1.00 85.94 82 GLY A N 1
ATOM 676 C CA . GLY A 1 82 ? 9.550 1.675 -21.553 1.00 85.94 82 GLY A CA 1
ATOM 677 C C . GLY A 1 82 ? 9.921 0.393 -20.794 1.00 85.94 82 GLY A C 1
ATOM 678 O O . GLY A 1 82 ? 10.581 -0.473 -21.354 1.00 85.94 82 GLY A O 1
ATOM 679 N N . ARG A 1 83 ? 9.492 0.259 -19.532 1.00 87.56 83 ARG A N 1
ATOM 680 C CA . ARG A 1 83 ? 9.861 -0.828 -18.619 1.00 87.56 83 ARG A CA 1
ATOM 681 C C . ARG A 1 83 ? 8.629 -1.599 -18.159 1.00 87.56 83 ARG A C 1
ATOM 683 O O . ARG A 1 83 ? 8.013 -1.280 -17.143 1.00 87.56 83 ARG A O 1
ATOM 690 N N . ASP A 1 84 ? 8.194 -2.563 -18.964 1.00 90.50 84 ASP A N 1
ATOM 691 C CA . ASP A 1 84 ? 6.899 -3.224 -18.755 1.00 90.50 84 ASP A CA 1
ATOM 692 C C . ASP A 1 84 ? 6.859 -4.088 -17.488 1.00 90.50 84 ASP A C 1
ATOM 694 O O . ASP A 1 84 ? 5.836 -4.110 -16.798 1.00 90.50 84 ASP A O 1
ATOM 698 N N . LYS A 1 85 ? 7.972 -4.748 -17.137 1.00 89.88 85 LYS A N 1
ATOM 699 C CA . LYS A 1 85 ? 8.073 -5.560 -15.913 1.00 89.88 85 LYS A CA 1
ATOM 700 C C . LYS A 1 85 ? 7.968 -4.679 -14.669 1.00 89.88 85 LYS A C 1
ATOM 702 O O . LYS A 1 85 ? 7.132 -4.926 -13.805 1.00 89.88 85 LYS A O 1
ATOM 707 N N . 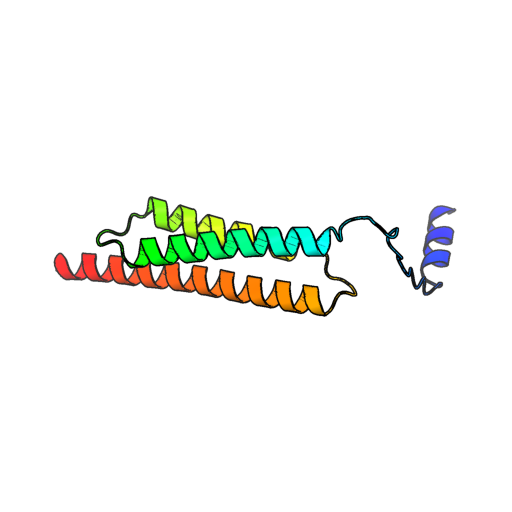GLU A 1 86 ? 8.732 -3.599 -14.640 1.00 91.50 86 GLU A N 1
ATOM 708 C CA . GLU A 1 86 ? 8.776 -2.613 -13.563 1.00 91.50 86 GLU A CA 1
ATOM 709 C C . GLU A 1 86 ? 7.447 -1.861 -13.440 1.00 91.50 86 GLU A C 1
ATOM 711 O O . GLU A 1 86 ? 6.980 -1.575 -12.338 1.00 91.50 86 GLU A O 1
ATOM 716 N N . ARG A 1 87 ? 6.767 -1.593 -14.563 1.00 93.50 87 ARG A N 1
ATOM 717 C CA . ARG A 1 87 ? 5.410 -1.032 -14.559 1.00 93.50 87 ARG A CA 1
ATOM 718 C C . ARG A 1 87 ? 4.411 -1.984 -13.912 1.00 93.50 87 ARG A C 1
ATOM 720 O O . ARG A 1 87 ? 3.575 -1.532 -13.126 1.00 93.50 87 ARG A O 1
ATOM 727 N N . ALA A 1 88 ? 4.479 -3.272 -14.243 1.00 94.12 88 ALA A N 1
ATOM 728 C CA . ALA A 1 88 ? 3.623 -4.286 -13.641 1.00 94.12 88 ALA A CA 1
ATOM 729 C C . ALA A 1 88 ? 3.911 -4.442 -12.140 1.00 94.12 88 ALA A C 1
ATOM 731 O O . ALA A 1 88 ? 2.976 -4.514 -11.347 1.00 94.12 88 ALA A O 1
ATOM 732 N N . GLU A 1 89 ? 5.181 -4.432 -11.740 1.00 94.19 89 GLU A N 1
ATOM 733 C CA . GLU A 1 89 ? 5.598 -4.518 -10.339 1.00 94.19 89 GLU A CA 1
ATOM 734 C C . GLU A 1 89 ? 5.150 -3.300 -9.525 1.00 94.19 89 GLU A C 1
ATOM 736 O O . GLU A 1 89 ? 4.486 -3.456 -8.500 1.00 94.19 89 GLU A O 1
ATOM 741 N N . ARG A 1 90 ? 5.371 -2.084 -10.038 1.00 95.62 90 ARG A N 1
ATOM 742 C CA . ARG A 1 90 ? 4.841 -0.850 -9.441 1.00 95.62 90 ARG A CA 1
ATOM 743 C C . ARG A 1 90 ? 3.324 -0.910 -9.271 1.00 95.62 90 ARG A C 1
ATOM 745 O O . ARG A 1 90 ? 2.808 -0.506 -8.234 1.00 95.62 90 ARG A O 1
ATOM 752 N N . LYS A 1 91 ? 2.600 -1.422 -10.274 1.00 96.50 91 LYS A N 1
ATOM 753 C CA . LYS A 1 91 ? 1.140 -1.580 -10.203 1.00 96.50 91 LYS A CA 1
ATOM 754 C C . LYS A 1 91 ? 0.730 -2.574 -9.113 1.00 96.50 91 LYS A C 1
ATOM 756 O O . LYS A 1 91 ? -0.207 -2.287 -8.380 1.00 96.50 91 LYS A O 1
ATOM 761 N N . LYS A 1 92 ? 1.423 -3.711 -8.983 1.00 96.44 92 LYS A N 1
ATOM 762 C CA . LYS A 1 92 ? 1.169 -4.684 -7.906 1.00 96.44 92 LYS A CA 1
ATOM 763 C C . LYS A 1 92 ? 1.371 -4.060 -6.527 1.00 96.44 92 LYS A C 1
ATOM 765 O O . LYS A 1 92 ? 0.525 -4.234 -5.662 1.00 96.44 92 LYS A O 1
ATOM 770 N N . MET A 1 93 ? 2.451 -3.301 -6.349 1.00 96.06 93 MET A N 1
ATOM 771 C CA . MET A 1 93 ? 2.732 -2.610 -5.090 1.00 96.06 93 MET A CA 1
ATOM 772 C C . MET A 1 93 ? 1.687 -1.544 -4.753 1.00 96.06 93 MET A C 1
ATOM 774 O O . MET A 1 93 ? 1.265 -1.469 -3.607 1.00 96.06 93 MET A O 1
ATOM 778 N N . LEU A 1 94 ? 1.223 -0.765 -5.738 1.00 96.44 94 LEU A N 1
ATOM 779 C CA . LEU A 1 94 ? 0.134 0.200 -5.531 1.00 96.44 94 LEU A CA 1
ATOM 780 C C . LEU A 1 94 ? -1.149 -0.494 -5.059 1.00 96.44 94 LEU A C 1
ATOM 782 O O . LEU A 1 94 ? -1.740 -0.071 -4.075 1.00 96.44 94 LEU A O 1
ATOM 786 N N . ILE A 1 95 ? -1.522 -1.602 -5.708 1.00 97.25 95 ILE A N 1
ATOM 787 C CA . ILE A 1 95 ? -2.694 -2.397 -5.312 1.00 97.25 95 ILE A CA 1
ATOM 788 C C . ILE A 1 95 ? -2.550 -2.916 -3.875 1.00 97.25 95 ILE A C 1
ATOM 790 O O . ILE A 1 95 ? -3.517 -2.881 -3.119 1.00 97.25 95 ILE A O 1
ATOM 794 N N . GLU A 1 96 ? -1.364 -3.386 -3.481 1.00 96.25 96 GLU A N 1
ATOM 795 C CA . GLU A 1 96 ? -1.142 -3.872 -2.113 1.00 96.25 96 GLU A CA 1
ATOM 796 C C . GLU A 1 96 ? -1.217 -2.734 -1.087 1.00 96.25 96 GLU A C 1
ATOM 798 O O . GLU A 1 96 ? -1.833 -2.904 -0.040 1.00 96.25 96 GLU A O 1
ATOM 803 N N . VAL A 1 97 ? -0.666 -1.554 -1.389 1.00 96.12 97 VAL A N 1
ATOM 804 C CA . VAL A 1 97 ? -0.782 -0.371 -0.517 1.00 96.12 97 VAL A CA 1
ATOM 805 C C . VAL A 1 97 ? -2.243 0.057 -0.352 1.00 96.12 97 VAL A C 1
ATOM 807 O O . VAL A 1 97 ? -2.675 0.320 0.771 1.00 96.12 97 VAL A O 1
ATOM 810 N N . ASP A 1 98 ? -3.024 0.072 -1.433 1.00 95.69 98 ASP A N 1
ATOM 811 C CA . ASP A 1 98 ? -4.456 0.395 -1.384 1.00 95.69 98 ASP A CA 1
ATOM 812 C C . ASP A 1 98 ? -5.242 -0.646 -0.567 1.00 95.69 98 ASP A C 1
ATOM 814 O O . ASP A 1 98 ? -6.128 -0.296 0.222 1.00 95.69 98 ASP A O 1
ATOM 818 N N . ARG A 1 99 ? -4.886 -1.931 -0.704 1.00 96.62 99 ARG A N 1
ATOM 819 C CA . ARG A 1 99 ? -5.458 -3.028 0.088 1.00 96.62 99 ARG A CA 1
ATOM 820 C C . ARG A 1 99 ? -5.185 -2.833 1.579 1.00 96.62 99 ARG A C 1
ATOM 822 O O . ARG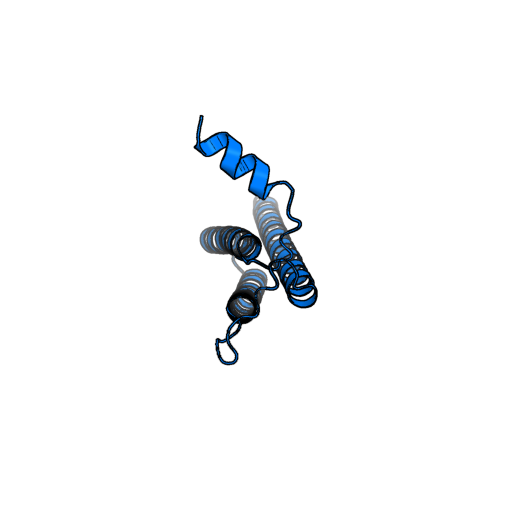 A 1 99 ? -6.128 -2.885 2.362 1.00 96.62 99 ARG A O 1
ATOM 829 N N . LEU A 1 100 ? -3.937 -2.551 1.957 1.00 95.12 100 LEU A N 1
ATOM 830 C CA . LEU A 1 100 ? -3.542 -2.309 3.350 1.00 95.12 100 LEU A CA 1
ATOM 831 C C . LEU A 1 100 ? -4.220 -1.068 3.937 1.00 95.12 100 LEU A C 1
ATOM 833 O O . LEU A 1 100 ? -4.685 -1.099 5.074 1.00 95.12 100 LEU A O 1
ATOM 837 N N . SER A 1 101 ? -4.325 0.014 3.161 1.00 94.62 101 SER A N 1
ATOM 838 C CA . SER A 1 101 ? -5.047 1.217 3.588 1.00 94.62 101 SER A CA 1
ATOM 839 C C . SER A 1 101 ? -6.528 0.914 3.836 1.00 94.62 101 SER A C 1
ATOM 841 O O . SER A 1 101 ? -7.073 1.324 4.860 1.00 94.62 101 SER A O 1
ATOM 843 N N . THR A 1 102 ? -7.166 0.136 2.958 1.00 94.69 102 THR A N 1
ATOM 844 C CA . THR A 1 102 ? -8.566 -0.281 3.128 1.00 94.69 102 THR A CA 1
ATOM 845 C C . THR A 1 102 ? -8.744 -1.171 4.361 1.00 94.69 102 THR A C 1
ATOM 847 O O . THR A 1 102 ? -9.668 -0.967 5.146 1.00 94.69 102 THR A O 1
ATOM 850 N N . GLU A 1 103 ? -7.844 -2.131 4.563 1.00 94.19 103 GLU A N 1
ATOM 851 C CA . GLU A 1 103 ? -7.850 -3.040 5.712 1.00 94.19 103 GLU A CA 1
ATOM 852 C C . GLU A 1 103 ? -7.723 -2.280 7.039 1.00 94.19 103 GLU A C 1
ATOM 854 O O . GLU A 1 103 ? -8.506 -2.502 7.962 1.00 94.19 103 GLU A O 1
ATOM 859 N N . LEU A 1 104 ? -6.819 -1.299 7.108 1.00 93.31 104 LEU A N 1
ATOM 860 C CA . LEU A 1 104 ? -6.678 -0.423 8.271 1.00 93.31 104 LEU A CA 1
ATOM 861 C C . LEU A 1 104 ? -7.972 0.331 8.598 1.00 93.31 104 LEU A C 1
ATOM 863 O O . LEU A 1 104 ? -8.339 0.417 9.771 1.00 93.31 104 LEU A O 1
ATOM 867 N N . VAL A 1 105 ? -8.665 0.879 7.589 1.00 93.06 105 VAL A N 1
ATOM 868 C CA . VAL A 1 105 ? -9.956 1.566 7.793 1.00 93.06 105 VAL A CA 1
ATOM 869 C C . VAL A 1 105 ? -10.981 0.601 8.384 1.00 93.06 105 VAL A C 1
ATOM 871 O O . VAL A 1 105 ? -11.612 0.922 9.389 1.00 93.06 105 VAL A O 1
ATOM 874 N N . GLN A 1 106 ? -11.102 -0.601 7.816 1.00 92.75 106 GLN A N 1
ATOM 875 C CA . GLN A 1 106 ? -12.061 -1.605 8.279 1.00 92.75 106 GLN A CA 1
ATOM 876 C C . GLN A 1 106 ? -11.792 -2.043 9.723 1.00 92.75 106 GLN A C 1
ATOM 878 O O . GLN A 1 106 ? -12.720 -2.084 10.530 1.00 92.75 106 GLN A O 1
ATOM 883 N N . ILE A 1 107 ? -10.531 -2.323 10.072 1.00 89.44 107 ILE A N 1
ATOM 884 C CA . ILE A 1 107 ? -10.132 -2.691 11.441 1.00 89.44 107 ILE A CA 1
ATOM 885 C C . ILE A 1 107 ? -10.513 -1.578 12.424 1.00 89.44 107 ILE A C 1
ATOM 887 O O . ILE A 1 107 ? -11.045 -1.840 13.508 1.00 89.44 107 ILE A O 1
ATOM 891 N N . HIS A 1 108 ? -10.262 -0.324 12.045 1.00 88.62 108 HIS A N 1
ATOM 892 C CA . HIS A 1 108 ? -10.546 0.826 12.896 1.00 88.62 108 HIS A CA 1
ATOM 893 C C . HIS A 1 108 ? -12.043 1.065 13.096 1.00 88.62 108 HIS A C 1
ATOM 895 O O . HIS A 1 108 ? -12.496 1.327 14.214 1.00 88.62 108 HIS A O 1
ATOM 901 N N . GLU A 1 109 ? -12.829 0.944 12.029 1.00 89.00 109 GLU A N 1
ATOM 902 C CA . GLU A 1 109 ? -14.286 1.058 12.085 1.00 89.00 109 GLU A CA 1
ATOM 903 C C . GLU A 1 109 ? -14.912 -0.052 12.931 1.00 89.00 109 GLU A C 1
ATOM 905 O O . GLU A 1 109 ? -15.755 0.233 13.785 1.00 89.00 109 GLU A O 1
ATOM 910 N N . GLN A 1 110 ? -14.461 -1.299 12.761 1.00 86.25 110 GLN A N 1
ATOM 911 C CA . GLN A 1 110 ? -14.904 -2.428 13.581 1.00 86.25 110 GLN 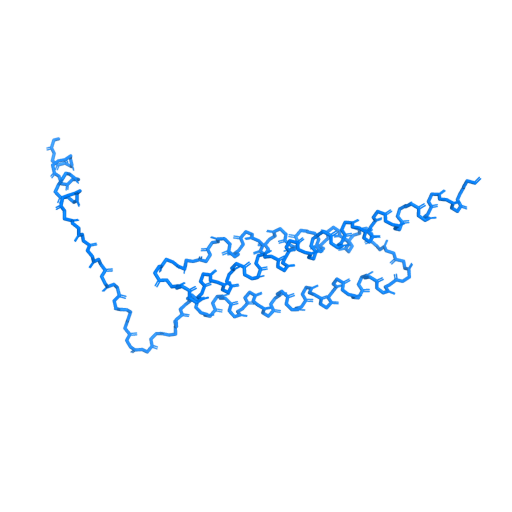A CA 1
ATOM 912 C C . GLN A 1 110 ? -14.646 -2.163 15.064 1.00 86.25 110 GLN A C 1
ATOM 914 O O . GLN A 1 110 ? -15.560 -2.273 15.878 1.00 86.25 110 GLN A O 1
ATOM 919 N N . HIS A 1 111 ? -13.438 -1.729 15.421 1.00 84.50 111 HIS A N 1
ATOM 920 C CA . HIS A 1 111 ? -13.105 -1.421 16.807 1.00 84.50 111 HIS A CA 1
ATOM 921 C C . HIS A 1 111 ? -13.932 -0.252 17.374 1.00 84.50 111 HIS A C 1
ATOM 923 O O . HIS A 1 111 ? -14.406 -0.327 18.512 1.00 84.50 111 HIS A O 1
ATOM 929 N N . LYS A 1 112 ? -14.171 0.810 16.591 1.00 84.88 112 LYS A N 1
ATOM 930 C CA . LYS A 1 112 ? -15.048 1.922 17.002 1.00 84.88 112 LYS A CA 1
ATOM 931 C C . LYS A 1 112 ? -16.486 1.463 17.244 1.00 84.88 112 LYS A C 1
ATOM 933 O O . LYS A 1 112 ? -17.104 1.909 18.211 1.00 84.88 112 LYS A O 1
ATOM 938 N N . ASN A 1 113 ? -17.006 0.569 16.409 1.00 83.94 113 ASN A N 1
ATOM 939 C CA . ASN A 1 113 ? -18.357 0.033 16.554 1.00 83.94 113 ASN A CA 1
ATOM 940 C C . ASN A 1 113 ? -18.477 -0.899 17.768 1.00 83.94 113 ASN A C 1
ATOM 942 O O . ASN A 1 113 ? -19.417 -0.742 18.545 1.00 83.94 113 ASN A O 1
ATOM 946 N N . THR A 1 114 ? -17.494 -1.774 18.003 1.00 80.38 114 THR A N 1
ATOM 947 C CA . THR A 1 114 ? -17.448 -2.642 19.193 1.00 80.38 114 THR A CA 1
ATOM 948 C C . THR A 1 114 ? -17.371 -1.831 20.488 1.00 80.38 114 THR A C 1
ATOM 950 O O . THR A 1 114 ? -18.068 -2.130 21.455 1.00 80.38 114 THR A O 1
ATOM 953 N N . LYS A 1 115 ? -16.573 -0.753 20.521 1.00 76.44 115 LYS A N 1
ATOM 954 C CA . LYS A 1 115 ? -16.524 0.140 21.692 1.00 76.44 115 LYS A CA 1
ATOM 955 C C . LYS A 1 115 ? -17.862 0.844 21.941 1.00 76.44 115 LYS A C 1
ATOM 957 O O . LYS A 1 115 ? -18.248 0.999 23.093 1.00 76.44 115 LYS A O 1
ATOM 962 N N . ARG A 1 116 ? -18.591 1.241 20.891 1.00 72.50 116 ARG A N 1
ATOM 963 C CA . ARG A 1 116 ? -19.920 1.871 21.024 1.00 72.50 116 ARG A CA 1
ATOM 964 C C . ARG A 1 116 ? -20.987 0.905 21.541 1.00 72.50 116 ARG A C 1
ATOM 966 O O . ARG A 1 116 ? -21.782 1.306 22.385 1.00 72.50 116 ARG A O 1
ATOM 973 N N . SER A 1 117 ? -20.993 -0.347 21.079 1.00 71.38 117 SER A N 1
ATOM 974 C CA . SER A 1 117 ? -21.982 -1.343 21.517 1.00 71.38 117 SER A CA 1
ATOM 975 C C . SER A 1 117 ? -21.819 -1.765 22.976 1.00 71.38 117 SER A C 1
ATOM 977 O O . SER A 1 117 ? -22.790 -2.170 23.590 1.00 71.38 117 SER A O 1
ATOM 979 N N . LEU A 1 118 ? -20.610 -1.675 23.538 1.00 68.88 118 LEU A N 1
ATOM 980 C CA . LEU A 1 118 ? -20.350 -2.016 24.943 1.00 68.88 118 LEU A CA 1
ATOM 981 C C . LEU A 1 118 ? -20.804 -0.933 25.939 1.00 68.88 118 LEU A C 1
ATOM 983 O O . LEU A 1 118 ? -20.822 -1.187 27.138 1.00 68.88 118 LEU A O 1
ATOM 987 N N . ILE A 1 119 ? -21.125 0.271 25.457 1.00 67.12 119 ILE A N 1
ATOM 988 C CA . ILE A 1 119 ? -21.531 1.424 26.282 1.00 67.12 119 ILE A CA 1
ATOM 989 C C . ILE A 1 119 ? -23.057 1.668 26.189 1.00 67.12 119 ILE A C 1
ATOM 991 O O . ILE A 1 119 ? -23.585 2.511 26.912 1.00 67.12 119 ILE A O 1
ATOM 995 N N . SER A 1 120 ? -23.762 0.944 25.307 1.00 51.62 120 SER A N 1
ATOM 996 C CA . SER A 1 120 ? -25.222 1.027 25.102 1.00 51.62 120 SER A CA 1
ATOM 997 C C . SER A 1 120 ? -25.953 -0.055 25.890 1.00 51.62 120 SER A C 1
ATOM 999 O O . SER A 1 120 ? -27.056 0.246 26.393 1.00 51.62 120 SER A O 1
#